Protein AF-A0A950STC6-F1 (afdb_monomer_lite)

Radius of gyration: 32.13 Å; chains: 1; bounding box: 68×49×120 Å

Sequence (155 aa):
MGELFERARAYLADLEAERQAALALSKQKAEEAKLTKARQEGFQAALAMLGREIAVDNDGAPAKQPGRRRGRRPIRQMILRELSFSGQTMTAAQIARAIDYHPERTQTALERMAKDGQVLRSEGDRWAAGAADVTHVNGHAVKAGNGNSAAPPDA

pLDDT: mean 76.6, std 21.46, range [31.45, 97.12]

Structure (mmCIF, N/CA/C/O backbone):
data_AF-A0A950STC6-F1
#
_entry.id   AF-A0A950STC6-F1
#
loop_
_atom_site.group_PDB
_atom_site.id
_atom_site.type_symbol
_atom_site.label_atom_id
_atom_site.label_alt_id
_atom_site.label_comp_id
_atom_site.label_asym_id
_atom_site.label_entity_id
_atom_site.label_seq_id
_atom_site.pdbx_PDB_ins_code
_atom_site.Cartn_x
_atom_site.Cartn_y
_atom_site.Cartn_z
_atom_site.occupancy
_atom_site.B_iso_or_equiv
_atom_site.auth_seq_id
_atom_site.auth_comp_id
_atom_site.auth_asym_id
_atom_site.auth_atom_id
_atom_site.pdbx_PDB_model_num
ATOM 1 N N . MET A 1 1 ? 34.205 0.675 -47.173 1.00 57.59 1 MET A N 1
ATOM 2 C CA . MET A 1 1 ? 33.774 -0.672 -46.725 1.00 57.59 1 MET A CA 1
ATOM 3 C C . MET A 1 1 ? 34.228 -0.990 -45.299 1.00 57.59 1 MET A C 1
ATOM 5 O O . MET A 1 1 ? 33.388 -1.442 -44.541 1.00 57.59 1 MET A O 1
ATOM 9 N N . GLY A 1 2 ? 35.480 -0.725 -44.893 1.00 74.06 2 GLY A N 1
ATOM 10 C CA . GLY A 1 2 ? 35.969 -1.047 -43.534 1.00 74.06 2 GLY A CA 1
ATOM 11 C C . GLY A 1 2 ? 35.249 -0.342 -42.370 1.00 74.06 2 GLY A C 1
ATOM 12 O O . GLY A 1 2 ? 34.904 -0.993 -41.392 1.00 74.06 2 GLY A O 1
ATOM 13 N N . GLU A 1 3 ? 34.931 0.950 -42.493 1.00 79.50 3 GLU A N 1
ATOM 14 C CA . GLU A 1 3 ? 34.287 1.723 -41.407 1.00 79.50 3 GLU A CA 1
ATOM 15 C C . GLU A 1 3 ? 32.869 1.249 -41.051 1.00 79.50 3 GLU A C 1
ATOM 17 O O . GLU A 1 3 ? 32.462 1.300 -39.893 1.00 79.50 3 GLU A O 1
ATOM 22 N N . LEU A 1 4 ? 32.112 0.747 -42.033 1.00 88.38 4 LEU A N 1
ATOM 23 C CA . LEU A 1 4 ? 30.776 0.188 -41.805 1.00 88.38 4 LEU A CA 1
ATOM 24 C C . LEU A 1 4 ? 30.838 -1.103 -40.981 1.00 88.38 4 LEU A C 1
ATOM 26 O O . LEU A 1 4 ? 29.998 -1.307 -40.108 1.00 88.38 4 LEU A O 1
ATOM 30 N N . PHE A 1 5 ? 31.844 -1.948 -41.224 1.00 90.31 5 PHE A N 1
ATOM 31 C CA . PHE A 1 5 ? 32.042 -3.174 -40.451 1.00 90.31 5 PHE A CA 1
ATOM 32 C C . PHE A 1 5 ? 32.484 -2.884 -39.018 1.00 90.31 5 PHE A C 1
ATOM 34 O O . PHE A 1 5 ? 31.981 -3.521 -38.097 1.00 90.31 5 PHE A O 1
ATOM 41 N N . GLU A 1 6 ? 33.358 -1.899 -38.812 1.00 89.88 6 GLU A N 1
ATOM 42 C CA . GLU A 1 6 ? 33.763 -1.483 -37.464 1.00 89.88 6 GLU A CA 1
ATOM 43 C C . GLU A 1 6 ? 32.592 -0.879 -36.678 1.00 89.88 6 GLU A C 1
ATOM 45 O O . GLU A 1 6 ? 32.359 -1.243 -35.526 1.00 89.88 6 GLU A O 1
ATOM 50 N N . ARG A 1 7 ? 31.760 -0.051 -37.321 1.00 89.56 7 ARG A N 1
ATOM 51 C CA . ARG A 1 7 ? 30.550 0.488 -36.685 1.00 89.56 7 ARG A CA 1
ATOM 52 C C . ARG A 1 7 ? 29.525 -0.599 -36.356 1.00 89.56 7 ARG A C 1
ATOM 54 O O . ARG A 1 7 ? 28.907 -0.549 -35.296 1.00 89.56 7 ARG A O 1
ATOM 61 N N . ALA A 1 8 ? 29.356 -1.585 -37.237 1.00 93.25 8 ALA A N 1
ATOM 62 C CA . ALA A 1 8 ? 28.478 -2.725 -36.984 1.00 93.25 8 ALA A CA 1
ATOM 63 C C . ALA A 1 8 ? 28.984 -3.590 -35.817 1.00 93.25 8 ALA A C 1
ATOM 65 O O . ALA A 1 8 ? 28.184 -4.037 -34.999 1.00 93.25 8 ALA A O 1
ATOM 66 N N . ARG A 1 9 ? 30.303 -3.787 -35.701 1.00 94.31 9 ARG A N 1
ATOM 67 C CA . ARG A 1 9 ? 30.921 -4.504 -34.575 1.00 94.31 9 ARG A CA 1
ATOM 68 C C . ARG A 1 9 ? 30.731 -3.773 -33.254 1.00 94.31 9 ARG A C 1
ATOM 70 O O . ARG A 1 9 ? 30.322 -4.406 -32.288 1.00 94.31 9 ARG A O 1
ATOM 77 N N . ALA A 1 10 ? 30.972 -2.463 -33.226 1.00 94.50 10 ALA A N 1
ATOM 78 C CA . ALA A 1 10 ? 30.748 -1.649 -32.034 1.00 94.50 10 ALA A CA 1
ATOM 79 C C . ALA A 1 10 ? 29.280 -1.715 -31.586 1.00 94.50 10 ALA A C 1
ATOM 81 O O . ALA A 1 10 ? 29.000 -2.004 -30.429 1.00 94.50 10 ALA A O 1
ATOM 82 N N . TYR A 1 11 ? 28.343 -1.573 -32.529 1.00 94.12 11 TYR A N 1
ATOM 83 C CA . TYR A 1 11 ? 26.913 -1.659 -32.235 1.00 94.12 11 TYR A CA 1
ATOM 84 C C . TYR A 1 11 ? 26.494 -3.027 -31.671 1.00 94.12 11 TYR A C 1
ATOM 86 O O . TYR A 1 11 ? 25.702 -3.098 -30.733 1.00 94.12 11 TYR A O 1
ATOM 94 N N . LEU A 1 12 ? 27.034 -4.124 -32.212 1.00 96.12 12 LEU A N 1
ATOM 95 C CA . LEU A 1 12 ? 26.772 -5.463 -31.677 1.00 96.12 12 LEU A CA 1
ATOM 96 C C . LEU A 1 12 ? 27.377 -5.655 -30.281 1.00 96.12 12 LEU A C 1
ATOM 98 O O . LEU A 1 12 ? 26.719 -6.239 -29.423 1.00 96.12 12 LEU A O 1
ATOM 102 N N . ALA A 1 13 ? 28.583 -5.139 -30.038 1.00 96.75 13 ALA A N 1
ATOM 103 C CA . ALA A 1 13 ? 29.221 -5.205 -28.726 1.00 96.75 13 ALA A CA 1
ATOM 104 C C . ALA A 1 13 ? 28.419 -4.437 -27.660 1.00 96.75 13 ALA A C 1
ATOM 106 O O . ALA A 1 13 ? 28.229 -4.947 -26.555 1.00 96.75 13 ALA A O 1
ATOM 107 N N . ASP A 1 14 ? 27.883 -3.262 -28.004 1.00 96.56 14 ASP A N 1
ATOM 108 C CA . ASP A 1 14 ? 27.033 -2.472 -27.107 1.00 96.56 14 ASP A CA 1
ATOM 109 C C . ASP A 1 14 ? 25.735 -3.220 -26.756 1.00 96.56 14 ASP A C 1
ATOM 111 O O . ASP A 1 14 ? 25.359 -3.303 -25.584 1.00 96.56 14 ASP A O 1
ATOM 115 N N . LEU A 1 15 ? 25.082 -3.843 -27.745 1.00 97.12 15 LEU A N 1
ATOM 116 C CA . LEU A 1 15 ? 23.881 -4.657 -27.517 1.00 97.12 15 LEU A CA 1
ATOM 117 C C . LEU A 1 15 ? 24.165 -5.900 -26.665 1.00 97.12 15 LEU A C 1
ATOM 119 O O . LEU A 1 15 ? 23.348 -6.286 -25.824 1.00 97.12 15 LEU A O 1
ATOM 123 N N . GLU A 1 16 ? 25.313 -6.548 -26.866 1.00 96.38 16 GLU A N 1
ATOM 124 C CA . GLU A 1 16 ? 25.730 -7.673 -26.031 1.00 96.38 16 GLU A CA 1
ATOM 125 C C . GLU A 1 16 ? 25.999 -7.231 -24.591 1.00 96.38 16 GLU A C 1
ATOM 127 O O . GLU A 1 16 ? 25.564 -7.913 -23.658 1.00 96.38 16 GLU A O 1
ATOM 132 N N . ALA A 1 17 ? 26.634 -6.075 -24.392 1.00 96.62 17 ALA A N 1
ATOM 133 C CA . ALA A 1 17 ? 26.853 -5.503 -23.069 1.00 96.62 17 ALA A CA 1
ATOM 134 C C . ALA A 1 17 ? 25.524 -5.181 -22.365 1.00 96.62 17 ALA A C 1
ATOM 136 O O . ALA A 1 17 ? 25.329 -5.569 -21.208 1.00 96.62 17 ALA A O 1
ATOM 137 N N . GLU A 1 18 ? 24.575 -4.556 -23.067 1.00 94.94 18 GLU A N 1
ATOM 138 C CA . GLU A 1 18 ? 23.246 -4.247 -22.531 1.00 94.94 18 GLU A CA 1
ATOM 139 C C . GLU A 1 18 ? 22.473 -5.523 -22.163 1.00 94.94 18 GLU A C 1
ATOM 141 O O . GLU A 1 18 ? 21.907 -5.632 -21.069 1.00 94.94 18 GLU A O 1
ATOM 146 N N . ARG A 1 19 ? 22.525 -6.550 -23.020 1.00 96.25 19 ARG A N 1
ATOM 147 C CA . ARG A 1 19 ? 21.937 -7.865 -22.733 1.00 96.25 19 ARG A CA 1
ATOM 148 C C . ARG A 1 19 ? 22.542 -8.494 -21.476 1.00 96.25 19 ARG A C 1
ATOM 150 O O . ARG A 1 19 ? 21.803 -9.037 -20.651 1.00 96.25 19 ARG A O 1
ATOM 157 N N . GLN A 1 20 ? 23.865 -8.468 -21.327 1.00 97.06 20 GLN A N 1
ATOM 158 C CA . GLN A 1 20 ? 24.532 -9.034 -20.150 1.00 97.06 20 GLN A CA 1
ATOM 159 C C . GLN A 1 20 ? 24.163 -8.267 -18.874 1.00 97.06 20 GLN A C 1
ATOM 161 O O . GLN A 1 20 ? 23.872 -8.892 -17.850 1.00 97.06 20 GLN A O 1
ATOM 166 N N . ALA A 1 21 ? 24.082 -6.936 -18.942 1.00 96.06 21 ALA A N 1
ATOM 167 C CA . ALA A 1 21 ? 23.634 -6.104 -17.828 1.00 96.06 21 ALA A CA 1
ATOM 168 C C . ALA A 1 21 ? 22.192 -6.442 -17.406 1.00 96.06 21 ALA A C 1
ATOM 170 O O . ALA A 1 21 ? 21.921 -6.642 -16.219 1.00 96.06 21 ALA A O 1
ATOM 171 N N . ALA A 1 22 ? 21.276 -6.602 -18.367 1.00 94.88 22 ALA A N 1
ATOM 172 C CA . ALA A 1 22 ? 19.894 -6.992 -18.092 1.00 94.88 22 ALA A CA 1
ATOM 173 C C . ALA A 1 22 ? 19.797 -8.375 -17.421 1.00 94.88 22 ALA A C 1
ATOM 175 O O . ALA A 1 22 ? 19.040 -8.559 -16.462 1.00 94.88 22 ALA A O 1
ATOM 176 N N . LEU A 1 23 ? 20.599 -9.346 -17.873 1.00 95.31 23 LEU A N 1
ATOM 177 C CA . LEU A 1 23 ? 20.657 -10.675 -17.260 1.00 95.31 23 LEU A CA 1
ATOM 178 C C . LEU A 1 23 ? 21.210 -10.630 -15.830 1.00 95.31 23 LEU A C 1
ATOM 180 O O . LEU A 1 23 ? 20.686 -11.326 -14.958 1.00 95.31 23 LEU A O 1
ATOM 184 N N . ALA A 1 24 ? 22.232 -9.814 -15.568 1.00 95.50 24 ALA A N 1
ATOM 185 C CA . ALA A 1 24 ? 22.782 -9.637 -14.226 1.00 95.50 24 ALA A CA 1
ATOM 186 C C . ALA A 1 24 ? 21.742 -9.040 -13.263 1.00 95.50 24 ALA A C 1
ATOM 188 O O . ALA A 1 24 ? 21.511 -9.597 -12.187 1.00 95.50 24 ALA A O 1
ATOM 189 N N . LEU A 1 25 ? 21.035 -7.986 -13.686 1.00 93.31 25 LEU A N 1
ATOM 190 C CA . LEU A 1 25 ? 19.947 -7.384 -12.908 1.00 93.31 25 LEU A CA 1
ATOM 191 C C . LEU A 1 25 ? 18.809 -8.378 -12.645 1.00 93.31 25 LEU A C 1
ATOM 193 O O . LEU A 1 25 ? 18.275 -8.435 -11.537 1.00 93.31 25 LEU A O 1
ATOM 197 N N . SER A 1 26 ? 18.448 -9.195 -13.639 1.00 90.94 26 SER A N 1
ATOM 198 C CA . SER A 1 26 ? 17.430 -10.233 -13.463 1.00 90.94 26 SER A CA 1
ATOM 199 C C . SER A 1 26 ? 17.851 -11.284 -12.434 1.00 90.94 26 SER A C 1
ATOM 201 O O . SER A 1 26 ? 17.020 -11.709 -11.630 1.00 90.94 26 SER A O 1
ATOM 203 N N . LYS A 1 27 ? 19.121 -11.708 -12.437 1.00 94.12 27 LYS A N 1
ATOM 204 C CA . LYS A 1 27 ? 19.649 -12.663 -11.449 1.00 94.12 27 LYS A CA 1
ATOM 205 C C . LYS A 1 27 ? 1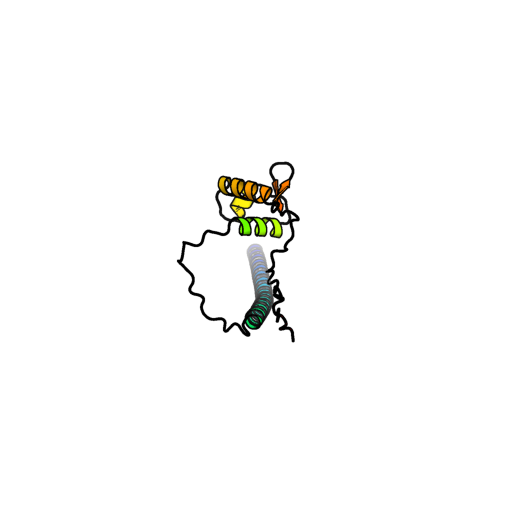9.626 -12.076 -10.041 1.00 94.12 27 LYS A C 1
ATOM 207 O O . LYS A 1 27 ? 19.156 -12.744 -9.127 1.00 94.12 27 LYS A O 1
ATOM 212 N N . GLN A 1 28 ? 20.054 -10.824 -9.878 1.00 92.94 28 GLN A N 1
ATOM 213 C CA . GLN A 1 28 ? 20.003 -10.141 -8.585 1.00 92.94 28 GLN A CA 1
ATOM 214 C C . GLN A 1 28 ? 18.570 -10.084 -8.036 1.00 92.94 28 GLN A C 1
ATOM 216 O O . GLN A 1 28 ? 18.326 -10.492 -6.902 1.00 92.94 28 GLN A O 1
ATOM 221 N N . LYS A 1 29 ? 17.602 -9.664 -8.860 1.00 93.81 29 LYS A N 1
ATOM 222 C CA . LYS A 1 29 ? 16.187 -9.623 -8.459 1.00 93.81 29 LYS A CA 1
ATOM 223 C C . LYS A 1 29 ? 15.641 -11.000 -8.079 1.00 93.81 29 LYS A C 1
ATOM 225 O O . LYS A 1 29 ? 14.836 -11.103 -7.156 1.00 93.81 29 LYS A O 1
ATOM 230 N N . ALA A 1 30 ? 16.071 -12.058 -8.767 1.00 92.06 30 ALA A N 1
ATOM 231 C CA . ALA A 1 30 ? 15.672 -13.421 -8.430 1.00 92.06 30 ALA A CA 1
ATOM 232 C C . ALA A 1 30 ? 16.198 -13.852 -7.049 1.00 92.06 30 ALA A C 1
ATOM 234 O O . ALA A 1 30 ? 15.466 -14.494 -6.298 1.00 92.06 30 ALA A O 1
ATOM 235 N N . GLU A 1 31 ? 17.426 -13.476 -6.682 1.00 91.19 31 GLU A N 1
ATOM 236 C CA . GLU A 1 31 ? 17.968 -13.740 -5.342 1.00 91.19 31 GLU A CA 1
ATOM 237 C C . GLU A 1 31 ? 17.248 -12.922 -4.253 1.00 91.19 31 GLU A C 1
ATOM 239 O O . GLU A 1 31 ? 16.864 -13.466 -3.217 1.00 91.19 31 GLU A O 1
ATOM 244 N N . GLU A 1 32 ? 16.961 -11.641 -4.499 1.00 90.31 32 GLU A N 1
ATOM 245 C CA . GLU A 1 32 ? 16.193 -10.797 -3.566 1.00 90.31 32 GLU A CA 1
ATOM 246 C C . GLU A 1 32 ? 14.765 -11.329 -3.336 1.00 90.31 32 GLU A C 1
ATOM 248 O O . GLU A 1 32 ? 14.242 -11.307 -2.212 1.00 90.31 32 GLU A O 1
ATOM 253 N N . ALA A 1 33 ? 14.140 -11.879 -4.381 1.00 92.88 33 ALA A N 1
ATOM 254 C CA . ALA A 1 33 ? 12.833 -12.518 -4.282 1.00 92.88 33 ALA A CA 1
ATOM 255 C C . ALA A 1 33 ? 12.861 -13.750 -3.361 1.00 92.88 33 ALA A C 1
ATOM 257 O O . ALA A 1 33 ? 11.923 -13.944 -2.583 1.00 92.88 33 ALA A O 1
ATOM 258 N N . LYS A 1 34 ? 13.940 -14.549 -3.375 1.00 93.56 34 LYS A N 1
ATOM 259 C CA . LYS A 1 34 ? 14.100 -15.681 -2.442 1.00 93.56 34 LYS A CA 1
ATOM 260 C C . LYS A 1 34 ? 14.160 -15.206 -0.993 1.00 93.56 34 LYS A C 1
ATOM 262 O O . LYS A 1 34 ? 13.470 -15.768 -0.145 1.00 93.56 34 LYS A O 1
ATOM 267 N N . LEU A 1 35 ? 14.926 -14.149 -0.711 1.00 90.00 35 LEU A N 1
ATOM 268 C CA . LEU A 1 35 ? 15.019 -13.582 0.639 1.00 90.00 35 LEU A CA 1
ATOM 269 C C . LEU A 1 35 ? 13.657 -13.073 1.130 1.00 90.00 35 LEU A C 1
ATOM 271 O O . LEU A 1 35 ? 13.277 -13.280 2.283 1.00 90.00 35 LEU A O 1
ATOM 275 N N . THR A 1 36 ? 12.904 -12.430 0.241 1.00 89.19 36 THR A N 1
ATOM 276 C CA . THR A 1 36 ? 11.564 -11.921 0.552 1.00 89.19 36 THR A CA 1
ATOM 277 C C . THR A 1 36 ? 10.591 -13.061 0.831 1.00 89.19 36 THR A C 1
ATOM 279 O O . THR A 1 36 ? 9.851 -13.005 1.814 1.00 89.19 36 THR A O 1
ATOM 282 N N . LYS A 1 37 ? 10.636 -14.127 0.025 1.00 94.25 37 LYS A N 1
ATOM 283 C CA . LYS A 1 37 ? 9.825 -15.329 0.229 1.00 94.25 37 LYS A CA 1
ATOM 284 C C . LYS A 1 37 ? 10.114 -15.982 1.584 1.00 94.25 37 LYS A C 1
ATOM 286 O O . LYS A 1 37 ? 9.179 -16.237 2.333 1.00 94.25 37 LYS A O 1
ATOM 291 N N . ALA A 1 38 ? 11.387 -16.143 1.949 1.00 93.62 38 ALA A N 1
ATOM 292 C CA . ALA A 1 38 ? 11.770 -16.696 3.250 1.00 93.62 38 ALA A CA 1
ATOM 293 C C . ALA A 1 38 ? 11.233 -15.857 4.428 1.00 93.62 38 ALA A C 1
ATOM 295 O O . ALA A 1 38 ? 10.752 -16.400 5.422 1.00 93.62 38 ALA A O 1
ATOM 296 N N . ARG A 1 39 ? 11.250 -14.519 4.314 1.00 92.62 39 ARG A N 1
ATOM 297 C CA . ARG A 1 39 ? 10.660 -13.628 5.331 1.00 92.62 39 ARG A CA 1
ATOM 298 C C . ARG A 1 39 ? 9.142 -13.788 5.435 1.00 92.62 39 ARG A C 1
ATOM 300 O O . ARG A 1 39 ? 8.613 -13.810 6.543 1.00 92.62 39 ARG A O 1
ATOM 307 N N . GLN A 1 40 ? 8.448 -13.899 4.302 1.00 93.12 40 GLN A N 1
ATOM 308 C CA . GLN A 1 40 ? 7.000 -14.126 4.276 1.00 93.12 40 GLN A CA 1
ATOM 309 C C . GLN A 1 40 ? 6.627 -15.467 4.912 1.00 93.12 40 GLN A C 1
ATOM 311 O O . GLN A 1 40 ? 5.690 -15.517 5.703 1.00 93.12 40 GLN A O 1
ATOM 316 N N . GLU A 1 41 ? 7.380 -16.528 4.622 1.00 93.69 41 GLU A N 1
ATOM 317 C CA . GLU A 1 41 ? 7.188 -17.847 5.234 1.00 93.69 41 GLU A CA 1
ATOM 318 C C . GLU A 1 41 ? 7.412 -17.801 6.752 1.00 93.69 41 GLU A C 1
ATOM 320 O O . GLU A 1 41 ? 6.588 -18.316 7.505 1.00 93.69 41 GLU A O 1
ATOM 325 N N . GLY A 1 42 ? 8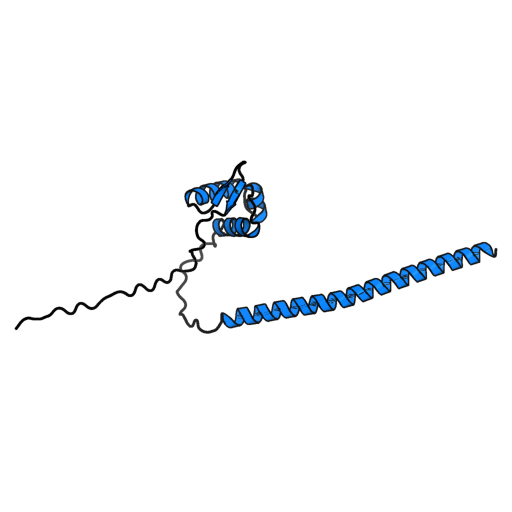.456 -17.110 7.227 1.00 92.44 42 GLY A N 1
ATOM 326 C CA . GLY A 1 42 ? 8.688 -16.909 8.663 1.00 92.44 42 GLY A CA 1
ATOM 327 C C . GLY A 1 42 ? 7.553 -16.144 9.353 1.00 92.44 42 GLY A C 1
ATOM 328 O O . GLY A 1 42 ? 7.115 -16.519 10.440 1.00 92.44 42 GLY A O 1
ATOM 329 N N . PHE A 1 43 ? 7.018 -15.111 8.699 1.00 90.81 43 PHE A N 1
ATOM 330 C CA . PHE A 1 43 ? 5.861 -14.371 9.202 1.00 90.81 43 PHE A CA 1
ATOM 331 C C . PHE A 1 43 ? 4.592 -15.238 9.246 1.00 90.81 43 PHE A C 1
ATOM 333 O O . PHE A 1 43 ? 3.871 -15.229 10.243 1.00 90.81 43 PHE A O 1
ATOM 340 N N . GLN A 1 44 ? 4.336 -16.033 8.202 1.00 91.56 44 GLN A N 1
ATOM 341 C CA . GLN A 1 44 ? 3.222 -16.987 8.184 1.00 91.56 44 GLN A CA 1
ATOM 342 C C . GLN A 1 44 ? 3.362 -18.054 9.276 1.00 91.56 44 GLN A C 1
ATOM 344 O O . GLN A 1 44 ? 2.378 -18.368 9.943 1.00 91.56 44 GLN A O 1
ATOM 349 N N . ALA A 1 45 ? 4.572 -18.571 9.507 1.00 91.25 45 ALA A N 1
ATOM 350 C CA . ALA A 1 45 ? 4.843 -19.520 10.582 1.00 91.25 45 ALA A CA 1
ATOM 351 C C . ALA A 1 45 ? 4.565 -18.910 11.967 1.00 91.25 45 ALA A C 1
ATOM 353 O O . ALA A 1 45 ? 3.918 -19.550 12.796 1.00 91.25 45 ALA A O 1
ATOM 354 N N . ALA A 1 46 ? 4.968 -17.657 12.199 1.00 90.38 46 ALA A N 1
ATOM 355 C CA . ALA A 1 46 ? 4.670 -16.944 13.442 1.00 90.38 46 ALA A CA 1
ATOM 356 C C . ALA A 1 46 ? 3.157 -16.746 13.652 1.00 90.38 46 ALA A C 1
ATOM 358 O O . ALA A 1 46 ? 2.652 -16.983 14.749 1.00 90.38 46 ALA A O 1
ATOM 359 N N . LEU A 1 47 ? 2.408 -16.389 12.600 1.00 89.56 47 LEU A N 1
ATOM 360 C CA . LEU A 1 47 ? 0.943 -16.306 12.667 1.00 89.56 47 LEU A CA 1
ATOM 361 C C . LEU A 1 47 ? 0.291 -17.665 12.955 1.00 89.56 47 LEU A C 1
ATOM 363 O O . LEU A 1 47 ? -0.684 -17.724 13.703 1.00 89.56 47 LEU A O 1
ATOM 367 N N . ALA A 1 48 ? 0.816 -18.755 12.391 1.00 87.94 48 ALA A N 1
ATOM 368 C CA . ALA A 1 48 ? 0.315 -20.100 12.662 1.00 87.94 48 ALA A CA 1
ATOM 369 C C . ALA A 1 48 ? 0.552 -20.524 14.122 1.00 87.94 48 ALA A C 1
ATOM 371 O O . ALA A 1 48 ? -0.318 -21.155 14.719 1.00 87.94 48 ALA A O 1
ATOM 372 N N . MET A 1 49 ? 1.690 -20.149 14.717 1.00 83.50 49 MET A N 1
ATOM 373 C CA . MET A 1 49 ? 1.962 -20.375 16.143 1.00 83.50 49 MET A CA 1
ATOM 374 C C . MET A 1 49 ? 1.026 -19.550 17.032 1.00 83.50 49 MET A C 1
ATOM 376 O O . MET A 1 49 ? 0.399 -20.110 17.928 1.00 83.50 49 MET A O 1
ATOM 380 N N . LEU A 1 50 ? 0.829 -18.266 16.712 1.00 81.56 50 LEU A N 1
ATOM 381 C CA . LEU A 1 50 ? -0.109 -17.394 17.426 1.00 81.56 50 LEU A CA 1
ATOM 382 C C . LEU A 1 50 ? -1.554 -17.919 17.353 1.00 81.56 50 LEU A C 1
ATOM 384 O O . LEU A 1 50 ? -2.276 -17.911 18.344 1.00 81.56 50 LEU A O 1
ATOM 388 N N . GLY A 1 51 ? -1.978 -18.422 16.191 1.00 70.25 51 GLY A N 1
ATOM 389 C CA . GLY A 1 51 ? -3.291 -19.050 16.026 1.00 70.25 51 GLY A CA 1
ATOM 390 C C . GLY A 1 51 ? -3.443 -20.372 16.787 1.00 70.25 51 GLY A C 1
ATOM 391 O O . GLY A 1 51 ? -4.557 -20.729 17.166 1.00 70.25 51 GLY A O 1
ATOM 392 N N . ARG A 1 52 ? -2.339 -21.090 17.038 1.00 54.47 52 ARG A N 1
ATOM 393 C CA . ARG A 1 52 ? -2.324 -22.351 17.795 1.00 54.47 52 ARG A CA 1
ATOM 394 C C . ARG A 1 52 ? -2.349 -22.129 19.307 1.00 54.47 52 ARG A C 1
ATOM 396 O O . ARG A 1 52 ? -2.972 -22.920 20.005 1.00 54.47 52 ARG A O 1
ATOM 403 N N . GLU A 1 53 ? -1.750 -21.049 19.805 1.00 54.72 53 GLU A N 1
ATOM 404 C CA . GLU A 1 53 ? -1.827 -20.664 21.225 1.00 54.72 53 GLU A CA 1
ATOM 405 C C . GLU A 1 53 ? -3.240 -20.227 21.650 1.00 54.72 53 GLU A C 1
ATOM 407 O O . GLU A 1 53 ? -3.600 -20.357 22.814 1.00 54.72 53 GLU A O 1
ATOM 412 N N . ILE A 1 54 ? -4.085 -19.797 20.706 1.00 52.94 54 ILE A N 1
ATOM 413 C CA . ILE A 1 54 ? -5.498 -19.462 20.961 1.00 52.94 54 ILE A CA 1
ATOM 414 C C . ILE A 1 54 ? -6.390 -20.728 21.016 1.00 52.94 54 ILE A C 1
ATOM 416 O O . ILE A 1 54 ? -7.541 -20.657 21.440 1.00 52.94 54 ILE A O 1
ATOM 420 N N . ALA A 1 55 ? -5.881 -21.899 20.609 1.00 49.66 55 ALA A N 1
ATOM 421 C CA . ALA A 1 55 ? -6.653 -23.137 20.445 1.00 49.66 55 ALA A CA 1
ATOM 422 C C . ALA A 1 55 ? -6.459 -24.176 21.570 1.00 49.66 55 ALA A C 1
ATOM 424 O O . ALA A 1 55 ? -6.695 -25.364 21.344 1.00 49.66 55 ALA A O 1
ATOM 425 N N . VAL A 1 56 ? -6.040 -23.757 22.769 1.00 46.59 56 VAL A N 1
ATOM 426 C CA . VAL A 1 56 ? -6.064 -24.605 23.972 1.00 46.59 56 VAL A CA 1
ATOM 427 C C . VAL A 1 56 ? -7.211 -24.138 24.871 1.00 46.59 56 VAL A C 1
ATOM 429 O O . VAL A 1 56 ? -7.228 -23.004 25.337 1.00 46.59 56 VAL A O 1
ATOM 432 N N . ASP A 1 57 ? -8.168 -25.048 25.048 1.00 45.72 57 ASP A N 1
ATOM 433 C CA . ASP A 1 57 ? -9.323 -25.032 25.950 1.00 45.72 57 ASP A CA 1
ATOM 434 C C . ASP A 1 57 ? -10.432 -24.008 25.676 1.00 45.72 57 ASP A C 1
ATOM 436 O O . ASP A 1 57 ? -10.559 -22.965 26.316 1.00 45.72 57 ASP A O 1
ATOM 440 N N . ASN A 1 58 ? -11.355 -24.389 24.789 1.00 45.56 58 ASN A N 1
ATOM 441 C CA . ASN A 1 58 ? -12.728 -23.906 24.892 1.00 45.56 58 ASN A CA 1
ATOM 442 C C . ASN A 1 58 ? -13.728 -25.012 24.523 1.00 45.56 58 ASN A C 1
ATOM 444 O O . ASN A 1 58 ? -14.472 -24.906 23.548 1.00 45.56 58 ASN A O 1
ATOM 448 N N . ASP A 1 59 ? -13.752 -26.076 25.334 1.00 45.09 59 ASP A N 1
ATOM 449 C CA . ASP A 1 59 ? -14.925 -26.950 25.474 1.00 45.09 59 ASP A CA 1
ATOM 450 C C . ASP A 1 59 ? -16.024 -26.184 26.234 1.00 45.09 59 ASP A C 1
ATOM 452 O O . ASP A 1 59 ? -16.353 -26.435 27.392 1.00 45.09 59 ASP A O 1
ATOM 456 N N . GLY A 1 60 ? -16.577 -25.176 25.564 1.00 40.88 60 GLY A N 1
ATOM 457 C CA . GLY A 1 60 ? -17.754 -24.431 25.979 1.00 40.88 60 GLY A CA 1
ATOM 458 C C . GLY A 1 60 ? -18.887 -24.732 25.009 1.00 40.88 60 GLY A C 1
ATOM 459 O O . GLY A 1 60 ? -18.846 -24.317 23.853 1.00 40.88 60 GLY A O 1
ATOM 460 N N . ALA A 1 61 ? -19.882 -25.480 25.484 1.00 42.81 61 ALA A N 1
ATOM 461 C CA . ALA A 1 61 ? -21.063 -25.950 24.762 1.00 42.81 61 ALA A CA 1
ATOM 462 C C . ALA A 1 61 ? -21.648 -24.956 23.726 1.00 42.81 61 ALA A C 1
ATOM 464 O O . ALA A 1 61 ? -21.669 -23.744 23.962 1.00 42.81 61 ALA A O 1
ATOM 465 N N . PRO A 1 62 ? -22.228 -25.444 22.607 1.00 42.62 62 PRO A N 1
ATOM 466 C CA . PRO A 1 62 ? -22.799 -24.581 21.582 1.00 42.62 62 PRO A CA 1
ATOM 467 C C . PRO A 1 62 ? -24.069 -23.904 22.110 1.00 42.62 62 PRO A C 1
ATOM 469 O O . PRO A 1 62 ? -25.173 -24.454 22.056 1.00 42.62 62 PRO A O 1
ATOM 472 N N . ALA A 1 63 ? -23.930 -22.671 22.596 1.00 51.56 63 ALA A N 1
ATOM 473 C CA . ALA A 1 63 ? -25.067 -21.796 22.814 1.00 51.56 63 ALA A CA 1
ATOM 474 C C . ALA A 1 63 ? -25.739 -21.558 21.454 1.00 51.56 63 ALA A C 1
ATOM 476 O O . ALA A 1 63 ? -25.182 -20.913 20.563 1.00 51.56 63 ALA A O 1
ATOM 477 N N . LYS A 1 64 ? -26.935 -22.135 21.284 1.00 48.59 64 LYS A N 1
ATOM 478 C CA . LYS A 1 64 ? -27.822 -21.939 20.132 1.00 48.59 64 LYS A CA 1
ATOM 479 C C . LYS A 1 64 ? -27.896 -20.447 19.800 1.00 48.59 64 LYS A C 1
ATOM 481 O O . LYS A 1 64 ? -28.548 -19.694 20.517 1.00 48.59 64 LYS A O 1
ATOM 486 N N . GLN A 1 65 ? -27.248 -20.023 18.713 1.00 48.22 65 GLN A N 1
ATOM 487 C CA . GLN A 1 65 ? -27.382 -18.659 18.206 1.00 48.22 65 GLN A CA 1
ATOM 488 C C . GLN A 1 65 ? -28.833 -18.442 17.752 1.00 48.22 65 GLN A C 1
ATOM 490 O O . GLN A 1 65 ? -29.285 -19.117 16.819 1.00 48.22 65 GLN A O 1
ATOM 495 N N . PRO A 1 66 ? -29.583 -17.513 18.367 1.00 46.41 66 PRO A N 1
ATOM 496 C CA . PRO A 1 66 ? -30.909 -17.175 17.889 1.00 46.41 66 PRO A CA 1
ATOM 497 C C . PRO A 1 66 ? -30.777 -16.393 16.579 1.00 46.41 66 PRO A C 1
ATOM 499 O O . PRO A 1 66 ? -30.209 -15.308 16.549 1.00 46.41 66 PRO A O 1
ATOM 502 N N . GLY A 1 67 ? -31.318 -16.962 15.500 1.00 46.66 67 GLY A N 1
ATOM 503 C CA . GLY A 1 67 ? -31.707 -16.268 14.271 1.00 46.66 67 GLY A CA 1
ATOM 504 C C . GLY A 1 67 ? -30.601 -15.476 13.570 1.00 46.66 67 GLY A C 1
ATOM 505 O O . GLY A 1 67 ? -30.334 -14.326 13.909 1.00 46.66 67 GLY A O 1
ATOM 506 N N . ARG A 1 68 ? -30.051 -16.040 12.487 1.00 50.88 68 ARG A N 1
ATOM 507 C CA . ARG A 1 68 ? -29.206 -15.334 11.508 1.00 50.88 68 ARG A CA 1
ATOM 508 C C . ARG A 1 68 ? -29.967 -14.161 10.869 1.00 50.88 68 ARG A C 1
ATOM 510 O O . ARG A 1 68 ? -30.445 -14.237 9.741 1.00 50.88 68 ARG A O 1
ATOM 517 N N . ARG A 1 69 ? -30.066 -13.039 11.582 1.00 55.28 69 ARG A N 1
ATOM 518 C CA . ARG A 1 69 ? -30.303 -11.725 10.990 1.00 55.28 69 ARG A CA 1
ATOM 519 C C . ARG A 1 69 ? -29.066 -11.434 10.152 1.00 55.28 69 ARG A C 1
ATOM 521 O O . ARG A 1 69 ? -27.960 -11.521 10.677 1.00 55.28 69 ARG A O 1
ATOM 528 N N . ARG A 1 70 ? -29.241 -11.137 8.859 1.00 53.94 70 ARG A N 1
ATOM 529 C CA . ARG A 1 70 ? -28.158 -10.695 7.961 1.00 53.94 70 ARG A CA 1
ATOM 530 C C . ARG A 1 70 ? -27.256 -9.730 8.734 1.00 53.94 70 ARG A C 1
ATOM 532 O O . ARG A 1 70 ? -27.742 -8.687 9.174 1.00 53.94 70 ARG A O 1
ATOM 539 N N . GLY A 1 71 ? -26.008 -10.136 8.979 1.00 60.66 71 GLY A N 1
ATOM 540 C CA . GLY A 1 71 ? -25.093 -9.424 9.865 1.00 60.66 71 GLY A CA 1
ATOM 541 C C . GLY A 1 71 ? -25.018 -7.964 9.446 1.00 60.66 71 GLY A C 1
ATOM 542 O O . GLY A 1 71 ? -24.599 -7.654 8.331 1.00 60.66 71 GLY A O 1
ATOM 543 N N . ARG A 1 72 ? -25.502 -7.060 10.302 1.00 68.44 72 ARG A N 1
ATOM 544 C CA . ARG A 1 72 ? -25.349 -5.626 10.061 1.00 68.44 72 ARG A CA 1
ATOM 545 C C . ARG A 1 72 ? -23.849 -5.347 10.022 1.00 68.44 72 ARG A C 1
ATOM 547 O O . ARG A 1 72 ? -23.153 -5.708 10.968 1.00 68.44 72 ARG A O 1
ATOM 554 N N . ARG A 1 73 ? -23.354 -4.725 8.943 1.00 76.75 73 ARG A N 1
ATOM 555 C CA . ARG A 1 73 ? -21.952 -4.286 8.872 1.00 76.75 73 ARG A CA 1
ATOM 556 C C . ARG A 1 73 ? -21.656 -3.405 10.098 1.00 76.75 73 ARG A C 1
ATOM 558 O O . ARG A 1 73 ? -22.439 -2.483 10.356 1.00 76.75 73 ARG A O 1
ATOM 565 N N . PRO A 1 74 ? -20.583 -3.663 10.863 1.00 86.62 74 PRO A N 1
ATOM 566 C CA . PRO A 1 74 ? -20.288 -2.921 12.085 1.00 86.62 74 PRO A CA 1
ATOM 567 C C . PRO A 1 74 ? -19.653 -1.555 11.762 1.00 86.62 74 PRO A C 1
ATOM 569 O O . PRO A 1 74 ? -18.485 -1.311 12.045 1.00 86.62 74 PRO A O 1
ATOM 572 N N . ILE A 1 75 ? -20.437 -0.642 11.173 1.00 88.94 75 ILE A N 1
ATOM 573 C CA . ILE A 1 75 ? -19.961 0.655 10.650 1.00 88.94 75 ILE A CA 1
ATOM 574 C C . ILE A 1 75 ? -19.204 1.472 11.706 1.00 88.94 75 ILE A C 1
ATOM 576 O O . ILE A 1 75 ? -18.144 2.009 11.409 1.00 88.94 75 ILE A O 1
ATOM 580 N N . ARG A 1 76 ? -19.692 1.519 12.955 1.00 89.56 76 ARG A N 1
ATOM 581 C CA . ARG A 1 76 ? -19.018 2.249 14.046 1.00 89.56 76 ARG A CA 1
ATOM 582 C C . ARG A 1 76 ? -17.599 1.731 14.304 1.00 89.56 76 ARG A C 1
ATOM 584 O O . ARG A 1 76 ? -16.680 2.520 14.472 1.00 89.56 76 ARG A O 1
ATOM 591 N N . GLN A 1 77 ? -17.422 0.409 14.298 1.00 89.94 77 GLN A N 1
ATOM 592 C CA . GLN A 1 77 ? -16.117 -0.219 14.523 1.00 89.94 77 GLN A CA 1
ATOM 593 C C . GLN A 1 77 ? -15.172 0.031 13.348 1.00 89.94 77 GLN A C 1
ATOM 595 O O . GLN A 1 77 ? -13.995 0.291 13.562 1.00 89.94 77 GLN A O 1
ATOM 600 N N . MET A 1 78 ? -15.690 -0.005 12.116 1.00 92.25 78 MET A N 1
ATOM 601 C CA . MET A 1 78 ? -14.901 0.309 10.922 1.00 92.25 78 MET A CA 1
ATOM 602 C C . MET A 1 78 ? -14.397 1.757 10.951 1.00 92.25 78 MET A C 1
ATOM 604 O O . MET A 1 78 ? -13.223 1.988 10.690 1.00 92.25 78 MET A O 1
ATOM 608 N N . ILE A 1 79 ? -15.254 2.709 11.339 1.00 91.69 79 ILE A N 1
ATOM 609 C CA . ILE A 1 79 ? -14.885 4.125 11.491 1.00 91.69 79 ILE A CA 1
ATOM 610 C C . ILE A 1 79 ? -13.799 4.302 12.559 1.00 91.69 79 ILE A C 1
ATOM 612 O O . ILE A 1 79 ? -12.801 4.966 12.298 1.00 91.69 79 ILE A O 1
ATOM 616 N N . LEU A 1 80 ? -13.969 3.703 13.745 1.00 90.50 80 LEU A N 1
ATOM 617 C CA . LEU A 1 80 ? -12.968 3.799 14.814 1.00 90.50 80 LEU A CA 1
ATOM 618 C C . LEU A 1 80 ? -11.634 3.199 14.386 1.00 90.50 80 LEU A C 1
ATOM 620 O O . LEU A 1 80 ? -10.604 3.839 14.550 1.00 90.50 80 LEU A O 1
ATOM 624 N N . ARG A 1 81 ? -11.655 2.003 13.789 1.00 89.94 81 ARG A N 1
ATOM 625 C CA . ARG A 1 81 ? -10.442 1.345 13.302 1.00 89.94 81 ARG A CA 1
ATOM 626 C C . ARG A 1 81 ? -9.703 2.216 12.292 1.00 89.94 81 ARG A C 1
ATOM 628 O O . ARG A 1 81 ? -8.487 2.306 12.380 1.00 89.94 81 ARG A O 1
ATOM 635 N N . GLU A 1 82 ? -10.421 2.855 11.373 1.00 93.00 82 GLU A N 1
ATOM 636 C CA . GLU A 1 82 ? -9.817 3.717 10.356 1.00 93.00 82 GLU A CA 1
ATOM 637 C C . GLU A 1 82 ? -9.206 4.991 10.955 1.00 93.00 82 GLU A C 1
ATOM 639 O O . GLU A 1 82 ? -8.069 5.349 10.648 1.00 93.00 82 GLU A O 1
ATOM 644 N N . LEU A 1 83 ? -9.923 5.653 11.865 1.00 90.25 83 LEU A N 1
ATOM 645 C CA . LEU A 1 83 ? -9.426 6.848 12.551 1.00 90.25 83 LEU A CA 1
ATOM 646 C C . LEU A 1 83 ? -8.232 6.530 13.465 1.00 90.25 83 LEU A C 1
ATOM 648 O O . LEU A 1 83 ? -7.280 7.303 13.528 1.00 90.25 83 LEU A O 1
ATOM 652 N N . SER A 1 84 ? -8.247 5.377 14.138 1.00 88.50 84 SER A N 1
ATOM 653 C CA . SER A 1 84 ? -7.123 4.906 14.954 1.00 88.50 84 SER A CA 1
ATOM 654 C C . SER A 1 84 ? -5.923 4.473 14.111 1.00 88.50 84 SER A C 1
ATOM 656 O O . SER A 1 84 ? -4.792 4.721 14.511 1.00 88.50 84 SER A O 1
ATOM 658 N N . PHE A 1 85 ? -6.148 3.833 12.959 1.00 87.50 85 PHE A N 1
ATOM 659 C CA . PHE A 1 85 ? -5.075 3.373 12.075 1.00 87.50 85 PHE A CA 1
ATOM 660 C C . PHE A 1 85 ? -4.380 4.532 11.355 1.00 87.50 85 PHE A C 1
ATOM 662 O O . PHE A 1 85 ? -3.156 4.554 11.267 1.00 87.50 85 PHE A O 1
ATOM 669 N N . SER A 1 86 ? -5.149 5.504 10.861 1.00 85.62 86 SER A N 1
ATOM 670 C CA . SER A 1 86 ? -4.599 6.686 10.193 1.00 85.62 86 SER A CA 1
ATOM 671 C C . SER A 1 86 ? -3.945 7.665 11.171 1.00 85.62 86 SER A C 1
ATOM 673 O O . SER A 1 86 ? -3.019 8.375 10.785 1.00 85.62 86 SER A O 1
ATOM 675 N N . GLY A 1 87 ? -4.421 7.731 12.423 1.00 82.81 87 GLY A N 1
ATOM 676 C CA . GLY A 1 87 ? -3.929 8.675 13.433 1.00 82.81 87 GLY A CA 1
ATOM 677 C C . GLY A 1 87 ? -4.126 10.148 13.048 1.00 82.81 87 GLY A C 1
ATOM 678 O O . GLY A 1 87 ? -3.551 11.035 13.675 1.00 82.81 87 GLY A O 1
ATOM 679 N N . GLN A 1 88 ? -4.913 10.417 12.004 1.00 86.56 88 GLN A N 1
ATOM 680 C CA . GLN A 1 88 ? -5.117 11.733 11.410 1.00 86.56 88 GLN A CA 1
ATOM 681 C C . GLN A 1 88 ? -6.596 12.113 11.446 1.00 86.56 88 GLN A C 1
ATOM 683 O O . GLN A 1 88 ? -7.482 11.260 11.509 1.00 86.56 88 GLN A O 1
ATOM 688 N N . THR A 1 89 ? -6.875 13.416 11.386 1.00 90.25 89 THR A N 1
ATOM 689 C CA . THR A 1 89 ? -8.250 13.905 11.287 1.00 90.25 89 THR A CA 1
ATOM 690 C C . THR A 1 89 ? -8.735 13.803 9.842 1.00 90.25 89 THR A C 1
ATOM 692 O O . THR A 1 89 ? -8.106 14.323 8.921 1.00 90.25 89 THR A O 1
ATOM 695 N N . MET A 1 90 ? -9.859 13.120 9.625 1.00 90.38 90 MET A N 1
ATOM 696 C CA . MET A 1 90 ? -10.371 12.809 8.284 1.00 90.38 90 MET A CA 1
ATOM 697 C C . MET A 1 90 ? -11.773 13.375 8.076 1.00 90.38 90 MET A C 1
ATOM 699 O O . MET A 1 90 ? -12.582 13.434 9.000 1.00 90.38 90 MET A O 1
ATOM 703 N N . THR A 1 91 ? -12.101 13.772 6.849 1.00 93.56 91 THR A N 1
ATOM 704 C CA . THR A 1 91 ? -13.476 14.168 6.509 1.00 93.56 91 THR A CA 1
ATOM 705 C C . THR A 1 91 ? -14.385 12.943 6.416 1.00 93.56 91 THR A C 1
ATOM 707 O O . THR A 1 91 ? -13.933 11.828 6.139 1.00 93.56 91 THR A O 1
ATOM 710 N N . ALA A 1 92 ? -15.698 13.135 6.571 1.00 92.44 92 ALA A N 1
ATOM 711 C CA . ALA A 1 92 ? -16.659 12.039 6.436 1.00 92.44 92 ALA A CA 1
ATOM 712 C C . ALA A 1 92 ? -16.581 11.334 5.069 1.00 92.44 92 ALA A C 1
ATOM 714 O O . ALA A 1 92 ? -16.750 10.119 5.002 1.00 92.44 92 ALA A O 1
ATOM 715 N N . ALA A 1 93 ? -16.264 12.064 3.993 1.00 92.19 93 ALA A N 1
ATOM 716 C CA . ALA A 1 93 ? -16.080 11.495 2.658 1.00 92.19 93 ALA A CA 1
ATOM 717 C C . ALA A 1 93 ? -14.833 10.599 2.562 1.00 92.19 93 ALA A C 1
ATOM 719 O O . ALA A 1 93 ? -14.885 9.535 1.945 1.00 92.19 93 ALA A O 1
ATOM 720 N N . GLN A 1 94 ? -13.725 10.998 3.194 1.00 93.19 94 GLN A N 1
ATOM 721 C CA . GLN A 1 94 ? -12.500 10.194 3.238 1.00 93.19 94 GLN A CA 1
ATOM 722 C C . GLN A 1 94 ? -12.718 8.902 4.030 1.00 93.19 94 GLN A C 1
ATOM 724 O O . GLN A 1 94 ? -12.372 7.827 3.545 1.00 93.19 94 GLN A O 1
ATOM 729 N N . ILE A 1 95 ? -13.366 8.998 5.194 1.00 92.62 95 ILE A N 1
ATOM 730 C CA . ILE A 1 95 ? -13.708 7.834 6.023 1.00 92.62 95 ILE A CA 1
ATOM 731 C C . ILE A 1 95 ? -14.651 6.906 5.254 1.00 92.62 95 ILE A C 1
ATOM 733 O O . ILE A 1 95 ? -14.409 5.707 5.184 1.00 92.62 95 ILE A O 1
ATOM 737 N N . ALA A 1 96 ? -15.696 7.454 4.626 1.00 93.75 96 ALA A N 1
ATOM 738 C CA . ALA A 1 96 ? -16.659 6.693 3.835 1.00 93.75 96 ALA A CA 1
ATOM 739 C C . ALA A 1 96 ? -15.993 5.916 2.692 1.00 93.75 96 ALA A C 1
ATOM 741 O O . ALA A 1 96 ? -16.317 4.752 2.473 1.00 93.75 96 ALA A O 1
ATOM 742 N N . ARG A 1 97 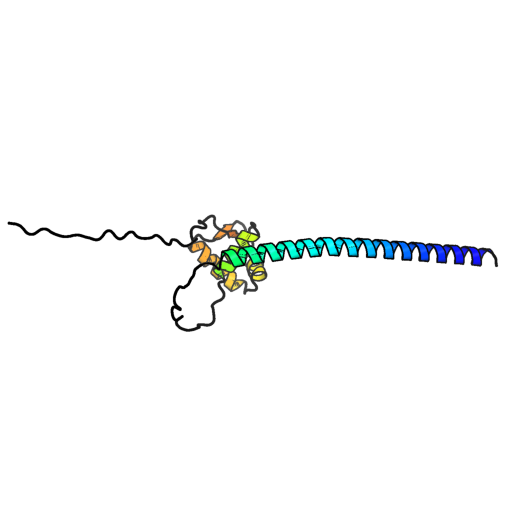? -15.028 6.538 2.006 1.00 94.38 97 ARG A N 1
ATOM 743 C CA . ARG A 1 97 ? -14.244 5.887 0.955 1.00 94.38 97 ARG A CA 1
ATOM 744 C C . ARG A 1 97 ? -13.369 4.762 1.507 1.00 94.38 97 ARG A C 1
ATOM 746 O O . ARG A 1 97 ? -13.312 3.703 0.895 1.00 94.38 97 ARG A O 1
ATOM 753 N N . ALA A 1 98 ? -12.712 4.979 2.644 1.00 92.25 98 ALA A N 1
ATOM 754 C CA . ALA A 1 98 ? -11.836 3.985 3.261 1.00 92.25 98 ALA A CA 1
ATOM 755 C C . ALA A 1 98 ? -12.598 2.736 3.741 1.00 92.25 98 ALA A C 1
ATOM 757 O O . ALA A 1 98 ? -12.101 1.619 3.621 1.00 92.25 98 ALA A O 1
ATOM 758 N N . ILE A 1 99 ? -13.832 2.912 4.225 1.00 90.81 99 ILE A N 1
ATOM 759 C CA . ILE A 1 99 ? -14.676 1.813 4.722 1.00 90.81 99 ILE A CA 1
ATOM 760 C C . ILE A 1 99 ? -15.674 1.272 3.681 1.00 90.81 99 ILE A C 1
ATOM 762 O O . ILE A 1 99 ? -16.519 0.447 4.040 1.00 90.81 99 ILE A O 1
ATOM 766 N N . ASP A 1 100 ? -15.604 1.744 2.430 1.00 92.12 100 ASP A N 1
ATOM 76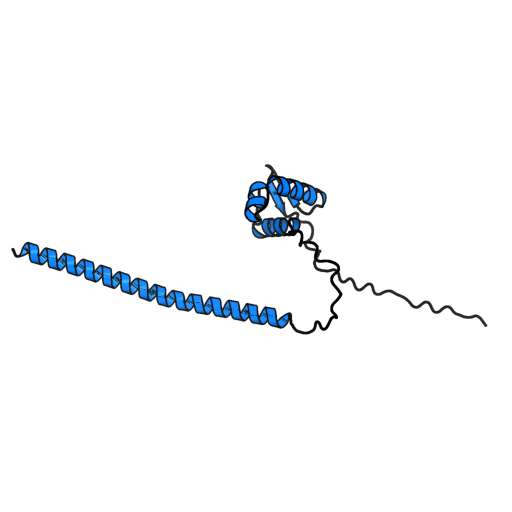7 C CA . ASP A 1 100 ? -16.542 1.426 1.341 1.00 92.12 100 ASP A CA 1
ATOM 768 C C . ASP A 1 100 ? -18.020 1.578 1.767 1.00 92.12 100 ASP A C 1
ATOM 770 O O . ASP A 1 100 ? -18.802 0.622 1.852 1.00 92.12 100 ASP A O 1
ATOM 774 N N . TYR A 1 101 ? -18.393 2.809 2.137 1.00 92.06 101 TYR A N 1
ATOM 775 C CA . TYR A 1 101 ? -19.724 3.153 2.635 1.00 92.06 101 TYR A CA 1
ATOM 776 C C . TYR A 1 101 ? -20.226 4.509 2.120 1.00 92.06 101 TYR A C 1
ATOM 778 O O . TYR A 1 101 ? -19.486 5.303 1.548 1.00 92.06 101 TYR A O 1
ATOM 786 N N . HIS A 1 102 ? -21.520 4.783 2.313 1.00 93.31 102 HIS A N 1
ATOM 787 C CA . HIS A 1 102 ? -22.157 5.996 1.799 1.00 93.31 102 HIS A CA 1
ATOM 788 C C . HIS A 1 102 ? -21.801 7.229 2.653 1.00 93.31 102 HIS A C 1
ATOM 790 O O . HIS A 1 102 ? -22.060 7.199 3.859 1.00 93.31 102 HIS A O 1
ATOM 796 N N . PRO A 1 103 ? -21.315 8.340 2.066 1.00 89.19 103 PRO A N 1
ATOM 797 C CA . PRO A 1 103 ? -20.804 9.498 2.810 1.00 89.19 103 PRO A CA 1
ATOM 798 C C . PRO A 1 103 ? -21.828 10.126 3.762 1.00 89.19 103 PRO A C 1
ATOM 800 O O . PRO A 1 103 ? -21.517 10.349 4.927 1.00 89.19 103 PRO A O 1
ATOM 803 N N . GLU A 1 104 ? -23.074 10.319 3.324 1.00 90.94 104 GLU A N 1
ATOM 804 C CA . GLU A 1 104 ? -24.149 10.849 4.184 1.00 90.94 104 GLU A CA 1
ATOM 805 C C . GLU A 1 104 ? -24.437 9.949 5.395 1.00 90.94 104 GLU A C 1
ATOM 807 O O . GLU A 1 104 ? -24.641 10.421 6.512 1.00 90.94 104 GLU A O 1
ATOM 812 N N . ARG A 1 105 ? -24.403 8.623 5.202 1.00 90.19 105 ARG A N 1
ATOM 813 C CA . ARG A 1 105 ? -24.637 7.670 6.292 1.00 90.19 105 ARG A CA 1
ATOM 814 C C . ARG A 1 105 ? -23.443 7.598 7.238 1.00 90.19 105 ARG A C 1
ATOM 816 O O . ARG A 1 105 ? -23.644 7.384 8.433 1.00 90.19 105 ARG A O 1
ATOM 823 N N . THR A 1 106 ? -22.227 7.770 6.720 1.00 90.69 106 THR A N 1
ATOM 824 C CA . THR A 1 106 ? -21.007 7.920 7.522 1.00 90.69 106 THR A CA 1
ATOM 825 C C . THR A 1 106 ? -21.091 9.178 8.380 1.00 90.69 106 THR A C 1
ATOM 827 O O . THR A 1 106 ? -20.845 9.095 9.578 1.00 90.69 106 THR A O 1
ATOM 830 N N . GLN A 1 107 ? -21.536 10.303 7.816 1.00 92.00 107 GLN A N 1
ATOM 831 C CA . GLN A 1 107 ? -21.749 11.554 8.547 1.00 92.00 107 GLN A CA 1
ATOM 832 C C . GLN A 1 107 ? -22.754 11.374 9.696 1.00 92.00 107 GLN A C 1
ATOM 834 O O . GLN A 1 107 ? -22.439 11.678 10.843 1.00 92.00 107 GLN A O 1
ATOM 839 N N . THR A 1 108 ? -23.923 10.775 9.437 1.00 91.56 108 THR A N 1
ATOM 840 C CA . THR A 1 108 ? -24.904 10.484 10.501 1.00 91.56 108 THR A CA 1
ATOM 841 C C . THR A 1 108 ? -24.345 9.536 11.571 1.00 91.56 108 THR A C 1
ATOM 843 O O . THR A 1 108 ? -24.686 9.645 12.750 1.00 91.56 108 THR A O 1
ATOM 846 N N . ALA A 1 109 ? -23.512 8.565 11.184 1.00 91.12 109 ALA A N 1
ATOM 847 C CA . ALA A 1 109 ? -22.869 7.663 12.134 1.00 91.12 109 ALA A CA 1
ATOM 848 C C . ALA A 1 109 ? -21.852 8.405 13.013 1.00 91.12 109 ALA A C 1
ATOM 850 O O . ALA A 1 109 ? -21.873 8.214 14.227 1.00 91.12 109 ALA A O 1
ATOM 851 N N . LEU A 1 110 ? -21.037 9.280 12.421 1.00 92.44 110 LEU A N 1
ATOM 852 C CA . LEU A 1 110 ? -20.061 10.119 13.116 1.00 92.44 110 LEU A CA 1
ATOM 853 C C . LEU A 1 110 ? -20.737 11.073 14.100 1.00 92.44 110 LEU A C 1
ATOM 855 O O . LEU A 1 110 ? -20.334 11.131 15.253 1.00 92.44 110 LEU A O 1
ATOM 859 N N . GLU A 1 111 ? -21.832 11.725 13.710 1.00 92.56 111 GLU A N 1
ATOM 860 C CA . GLU A 1 111 ? -22.612 12.587 14.608 1.00 92.56 111 GLU A CA 1
ATOM 861 C C . GLU A 1 111 ? -23.160 11.833 15.824 1.00 92.56 111 GLU A C 1
ATOM 863 O O . GLU A 1 111 ? -23.166 12.355 16.938 1.00 92.56 111 GLU A O 1
ATOM 868 N N . ARG A 1 112 ? -23.612 10.587 15.636 1.00 89.50 112 ARG A N 1
ATOM 869 C CA . ARG A 1 112 ? -24.060 9.733 16.748 1.00 89.50 112 ARG A CA 1
ATOM 870 C C . ARG A 1 112 ? -22.892 9.318 17.635 1.00 89.50 112 ARG A C 1
ATOM 872 O O . ARG A 1 112 ? -23.004 9.394 18.848 1.00 89.50 112 ARG A O 1
ATOM 879 N N . MET A 1 113 ? -21.776 8.916 17.035 1.00 90.81 113 MET A N 1
ATOM 880 C CA . MET A 1 113 ? -20.568 8.532 17.768 1.00 90.81 113 MET A CA 1
ATOM 881 C C . MET A 1 113 ? -19.952 9.715 18.527 1.00 90.81 113 MET A C 1
ATOM 883 O O . MET A 1 113 ? -19.358 9.512 19.579 1.00 90.81 113 MET A O 1
ATOM 887 N N . ALA A 1 114 ? -20.126 10.941 18.032 1.00 90.38 114 ALA A N 1
ATOM 888 C CA . ALA A 1 114 ? -19.690 12.160 18.702 1.00 90.38 114 ALA A CA 1
ATOM 889 C C . ALA A 1 114 ? -20.500 12.439 19.968 1.00 90.38 114 ALA A C 1
ATOM 891 O O . ALA A 1 114 ? -19.935 12.781 21.001 1.00 90.38 114 ALA A O 1
ATOM 892 N N . LYS A 1 115 ? -21.823 12.231 19.907 1.00 88.25 115 LYS A N 1
ATOM 893 C CA . LYS A 1 115 ? -22.696 12.289 21.091 1.00 88.25 115 LYS A CA 1
ATOM 894 C C . LYS A 1 115 ? -22.316 11.233 22.126 1.00 88.25 115 LYS A C 1
ATOM 896 O O . LYS A 1 115 ? -22.370 11.510 23.316 1.00 88.25 115 LYS A O 1
ATOM 901 N N . ASP A 1 116 ? -21.893 10.062 21.655 1.00 85.88 116 ASP A N 1
ATOM 902 C CA . ASP A 1 116 ? -21.415 8.956 22.488 1.00 85.88 116 ASP A CA 1
ATOM 903 C C . ASP A 1 116 ? -19.957 9.174 22.981 1.00 85.88 116 ASP A C 1
ATOM 905 O O . ASP A 1 116 ? -19.399 8.302 23.642 1.00 85.88 116 ASP A O 1
ATOM 909 N N . GLY A 1 117 ? -19.309 10.302 22.644 1.00 84.56 117 GLY A N 1
ATOM 910 C CA . GLY A 1 117 ? -17.931 10.635 23.041 1.00 84.56 117 GLY A CA 1
ATOM 911 C C . GLY A 1 117 ? -16.832 9.818 22.347 1.00 84.56 117 GLY A C 1
ATOM 912 O O . GLY A 1 117 ? -15.655 9.970 22.662 1.00 84.56 117 GLY A O 1
ATOM 913 N N . GLN A 1 118 ? -17.191 8.961 21.390 1.00 85.31 118 GLN A N 1
ATOM 914 C CA . GLN A 1 118 ? -16.272 8.018 20.740 1.00 85.31 118 GLN A CA 1
ATOM 915 C C . GLN A 1 118 ? -15.412 8.670 19.648 1.00 85.31 118 GLN A C 1
ATOM 917 O O . GLN A 1 118 ? -14.332 8.179 19.322 1.00 85.31 118 GLN A O 1
ATOM 922 N N . VAL A 1 119 ? -15.893 9.760 19.049 1.00 89.12 119 VAL A N 1
ATOM 923 C CA . VAL A 1 119 ? -15.173 10.542 18.035 1.00 89.12 119 VAL A CA 1
ATOM 924 C C . VAL A 1 119 ? -15.299 12.021 18.346 1.00 89.12 119 VAL A C 1
ATOM 926 O O . VAL A 1 119 ? -16.319 12.474 18.861 1.00 89.12 119 VAL A O 1
ATOM 929 N N . LEU A 1 120 ? -14.267 12.783 18.015 1.00 88.50 120 LEU A N 1
ATOM 930 C CA . LEU A 1 120 ? -14.237 14.225 18.219 1.00 88.50 120 LEU A CA 1
ATOM 931 C C . LEU A 1 120 ? -14.304 14.925 16.869 1.00 88.50 120 LEU A C 1
ATOM 933 O O . LEU A 1 120 ? -13.646 14.517 15.910 1.00 88.50 120 LEU A O 1
ATOM 937 N N . ARG A 1 121 ? -15.097 15.995 16.796 1.00 89.25 121 ARG A N 1
ATOM 938 C CA . ARG A 1 121 ? -15.094 16.893 15.642 1.00 89.25 121 ARG A CA 1
ATOM 939 C C . ARG A 1 121 ? -13.985 17.920 15.851 1.00 89.25 121 ARG A C 1
ATOM 941 O O . ARG A 1 121 ? -14.011 18.673 16.818 1.00 89.25 121 ARG A O 1
ATOM 948 N N . SER A 1 122 ? -13.003 17.891 14.963 1.00 84.06 122 SER A N 1
ATOM 949 C CA . SER A 1 122 ? -11.921 18.863 14.868 1.00 84.06 122 SER A CA 1
ATOM 950 C C . SER A 1 122 ? -12.331 20.025 13.957 1.00 84.06 122 SER A C 1
ATOM 952 O O . SER A 1 122 ? -13.389 20.004 13.320 1.00 84.06 122 SER A O 1
ATOM 954 N N . GLU A 1 123 ? -11.491 21.051 13.900 1.00 77.31 123 GLU A N 1
ATOM 955 C CA . GLU A 1 123 ? -11.716 22.240 13.086 1.00 77.31 123 GLU A CA 1
ATOM 956 C C . GLU A 1 123 ? -11.784 21.875 11.587 1.00 77.31 123 GLU A C 1
ATOM 958 O O . GLU A 1 123 ? -11.013 21.046 11.091 1.00 77.31 123 GLU A O 1
ATOM 963 N N . GLY A 1 124 ? -12.745 22.455 10.860 1.00 79.38 124 GLY A N 1
ATOM 964 C CA . GLY A 1 124 ? -12.927 22.214 9.421 1.00 79.38 124 GLY A CA 1
ATOM 965 C C . GLY A 1 124 ? -13.619 20.896 9.042 1.00 79.38 124 GLY A C 1
ATOM 966 O O . GLY A 1 124 ? -13.258 20.295 8.031 1.00 79.38 124 GLY A O 1
ATOM 967 N N . ASP A 1 125 ? -14.595 20.431 9.831 1.00 85.25 125 ASP A N 1
ATOM 968 C CA . ASP A 1 125 ? -15.417 19.233 9.548 1.00 85.25 125 ASP A CA 1
ATOM 969 C C . ASP A 1 125 ? -14.639 17.919 9.440 1.00 85.25 125 ASP A C 1
ATOM 971 O O . ASP A 1 125 ? -15.054 16.955 8.783 1.00 85.25 125 ASP A O 1
ATOM 975 N N . ARG A 1 126 ? -13.501 17.867 10.129 1.00 89.00 126 ARG A N 1
ATOM 976 C CA . ARG A 1 126 ? -12.678 16.668 10.234 1.00 89.00 126 ARG A CA 1
ATOM 977 C C . ARG A 1 126 ? -12.971 15.942 11.534 1.00 89.00 126 ARG A C 1
ATOM 979 O O . ARG A 1 126 ? -13.228 16.552 12.566 1.00 89.00 126 ARG A O 1
ATOM 986 N N . TRP A 1 127 ? -12.910 14.626 11.482 1.00 91.50 127 TRP A N 1
ATOM 987 C CA . TRP A 1 127 ? -13.215 13.735 12.585 1.00 91.50 127 TRP A CA 1
ATOM 988 C C . TRP A 1 127 ? -11.940 13.061 13.063 1.00 91.50 127 TRP A C 1
ATOM 990 O O . TRP A 1 127 ? -11.129 12.621 12.251 1.00 91.50 127 TRP A O 1
ATOM 1000 N N . ALA A 1 128 ? -11.773 12.993 14.377 1.00 89.19 128 ALA A N 1
ATOM 1001 C CA . ALA A 1 128 ? -10.682 12.308 15.052 1.00 89.19 128 ALA A CA 1
ATOM 1002 C C . ALA A 1 128 ? -11.243 11.178 15.920 1.00 89.19 128 ALA A C 1
ATOM 1004 O O . ALA A 1 128 ? -12.375 11.273 16.409 1.00 89.19 128 ALA A O 1
ATOM 1005 N N . ALA A 1 129 ? -10.450 10.133 16.159 1.00 85.50 129 ALA A N 1
ATOM 1006 C CA . ALA A 1 129 ? -10.764 9.186 17.223 1.00 85.50 129 ALA A CA 1
ATOM 1007 C C . ALA A 1 129 ? -10.787 9.943 18.561 1.00 85.50 129 ALA A C 1
ATOM 1009 O O . ALA A 1 129 ? -9.865 10.702 18.866 1.00 85.50 129 ALA A O 1
ATOM 1010 N N . GLY A 1 130 ? -11.862 9.790 19.333 1.00 73.50 130 GLY A N 1
ATOM 1011 C CA . GLY A 1 130 ? -11.924 10.363 20.669 1.00 73.50 130 GLY A CA 1
ATOM 1012 C C . GLY A 1 130 ? -10.955 9.629 21.587 1.00 73.50 130 GLY A C 1
ATOM 1013 O O . GLY A 1 130 ? -10.824 8.412 21.499 1.00 73.50 130 GLY A O 1
ATOM 1014 N N . ALA A 1 131 ? -10.318 10.349 22.510 1.00 58.06 131 ALA A N 1
ATOM 1015 C CA . ALA A 1 131 ? -9.507 9.763 23.582 1.00 58.06 131 ALA A CA 1
ATOM 1016 C C . ALA A 1 131 ? -10.353 9.009 24.635 1.00 58.06 131 ALA A C 1
ATOM 1018 O O . ALA A 1 131 ? -9.890 8.764 25.747 1.00 58.06 131 ALA A O 1
ATOM 1019 N N . ALA A 1 132 ? -11.603 8.670 24.304 1.00 46.28 132 ALA A N 1
ATOM 1020 C CA . ALA A 1 132 ? -12.473 7.863 25.133 1.00 46.28 132 ALA A CA 1
ATOM 1021 C C . ALA A 1 132 ? -11.974 6.421 25.087 1.00 46.28 132 ALA A C 1
ATOM 1023 O O . ALA A 1 132 ? -12.317 5.650 24.195 1.00 46.28 132 ALA A O 1
ATOM 1024 N N . ASP A 1 133 ? -11.092 6.143 26.040 1.00 41.19 133 ASP A N 1
ATOM 1025 C CA . ASP A 1 133 ? -10.950 4.891 26.756 1.00 41.19 133 ASP A CA 1
ATOM 1026 C C . ASP A 1 133 ? -11.235 3.654 25.892 1.00 41.19 133 ASP A C 1
ATOM 1028 O O . ASP A 1 133 ? -12.368 3.198 25.714 1.00 41.19 133 ASP A O 1
ATOM 1032 N N . VAL A 1 134 ? -10.155 3.044 25.403 1.00 42.66 134 VAL A N 1
ATOM 1033 C CA . VAL A 1 134 ? -10.136 1.667 24.887 1.00 42.66 134 VAL A CA 1
ATOM 1034 C C . VAL A 1 134 ? -10.367 0.680 26.058 1.00 42.66 134 VAL A C 1
ATOM 1036 O O . VAL A 1 134 ? -9.753 -0.375 26.154 1.00 42.66 134 VAL A O 1
ATOM 1039 N N . THR A 1 135 ? -11.285 0.998 26.973 1.00 37.94 135 THR A N 1
ATOM 1040 C CA . THR A 1 135 ? -11.807 0.146 28.046 1.00 37.94 135 THR A CA 1
ATOM 1041 C C . THR A 1 135 ? -13.138 -0.462 27.603 1.00 37.94 135 THR A C 1
ATOM 1043 O O . THR A 1 135 ? -14.153 -0.460 28.293 1.00 37.94 135 THR A O 1
ATOM 1046 N N . HIS A 1 136 ? -13.135 -1.065 26.417 1.00 43.00 136 HIS A N 1
ATOM 1047 C CA . HIS A 1 136 ? -14.051 -2.170 26.139 1.00 43.00 136 HIS A CA 1
ATOM 1048 C C . HIS A 1 136 ? -13.279 -3.406 25.684 1.00 43.00 136 HIS A C 1
ATOM 1050 O O . HIS A 1 136 ? -13.639 -4.092 24.732 1.00 43.00 136 HIS A O 1
ATOM 1056 N N . VAL A 1 137 ? -12.195 -3.693 26.407 1.00 36.84 137 VAL A N 1
ATOM 1057 C CA . VAL A 1 137 ?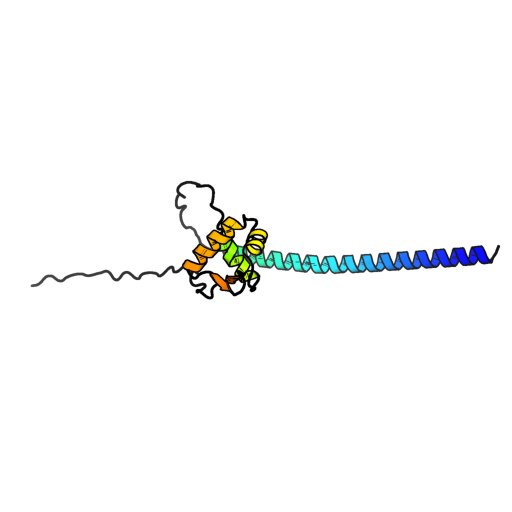 -11.687 -5.054 26.545 1.00 36.84 137 VAL A CA 1
ATOM 1058 C C . VAL A 1 137 ? -12.517 -5.700 27.650 1.00 36.84 137 VAL A C 1
ATOM 1060 O O . VAL A 1 137 ? -12.321 -5.407 28.823 1.00 36.84 137 VAL A O 1
ATOM 1063 N N . ASN A 1 138 ? -13.518 -6.483 27.244 1.00 36.44 138 ASN A N 1
ATOM 1064 C CA . ASN A 1 138 ? -14.229 -7.501 28.024 1.00 36.44 138 ASN A CA 1
ATOM 1065 C C . ASN A 1 138 ? -14.023 -7.453 29.548 1.00 36.44 138 ASN A C 1
ATOM 1067 O O . ASN A 1 138 ? -13.223 -8.196 30.114 1.00 36.44 138 ASN A O 1
ATOM 1071 N N . GLY A 1 139 ? -14.825 -6.633 30.224 1.00 31.45 139 GLY A N 1
ATOM 1072 C CA . GLY A 1 139 ? -15.028 -6.746 31.660 1.00 31.45 139 GLY A CA 1
ATOM 1073 C C . GLY A 1 139 ? -15.839 -7.999 31.987 1.00 31.45 139 GLY A C 1
ATOM 1074 O O . GLY A 1 139 ? -17.026 -7.903 32.284 1.00 31.45 139 GLY A O 1
ATOM 1075 N N . HIS A 1 140 ? -15.202 -9.172 32.003 1.00 36.25 140 HIS A N 1
ATOM 1076 C CA . HIS A 1 140 ? -15.623 -10.243 32.907 1.00 36.25 140 HIS A CA 1
ATOM 1077 C C . HIS A 1 140 ? -15.235 -9.824 34.328 1.00 36.25 140 HIS A C 1
ATOM 1079 O O . HIS A 1 140 ? -14.315 -10.356 34.942 1.00 36.25 140 HIS A O 1
ATOM 1085 N N . ALA A 1 141 ? -15.943 -8.822 34.852 1.00 34.75 141 ALA A N 1
ATOM 1086 C CA . ALA A 1 141 ? -15.992 -8.591 36.279 1.00 34.75 141 ALA A CA 1
ATOM 1087 C C . ALA A 1 141 ? -16.723 -9.796 36.874 1.00 34.75 141 ALA A C 1
ATOM 1089 O O . ALA A 1 141 ? -17.953 -9.880 36.843 1.00 34.75 141 ALA A O 1
ATOM 1090 N N . VAL A 1 142 ? -15.949 -10.764 37.369 1.00 40.62 142 VAL A N 1
ATOM 1091 C CA . VAL A 1 142 ? -16.431 -11.761 38.319 1.00 40.62 142 VAL A CA 1
ATOM 1092 C C . VAL A 1 142 ? -16.948 -10.972 39.514 1.00 40.62 142 VAL A C 1
ATOM 1094 O O . VAL A 1 142 ? -16.208 -10.550 40.398 1.00 40.62 142 VAL A O 1
ATOM 1097 N N . LYS A 1 143 ? -18.252 -10.708 39.495 1.00 35.91 143 LYS A N 1
ATOM 1098 C CA . LYS A 1 143 ? -19.011 -10.286 40.657 1.00 35.91 143 LYS A CA 1
ATOM 1099 C C . LYS A 1 143 ? -18.949 -11.474 41.613 1.00 35.91 143 LYS A C 1
ATOM 1101 O O . LYS A 1 143 ? -19.726 -12.414 41.472 1.00 35.91 143 LYS A O 1
ATOM 1106 N N . ALA A 1 144 ? -17.987 -11.462 42.535 1.00 37.19 144 ALA A N 1
ATOM 1107 C CA . ALA A 1 144 ? -18.012 -12.320 43.709 1.00 37.19 144 ALA A CA 1
ATOM 1108 C C . ALA A 1 144 ? -19.268 -11.932 44.500 1.00 37.19 144 ALA A C 1
ATOM 1110 O O . ALA A 1 144 ? -19.290 -10.971 45.269 1.00 37.19 144 ALA A O 1
ATOM 1111 N N . GLY A 1 145 ? -20.367 -12.612 44.179 1.00 33.12 145 GLY A N 1
ATOM 1112 C CA . GLY A 1 145 ? -21.618 -12.538 44.900 1.00 33.12 145 GLY A CA 1
ATOM 1113 C C . GLY A 1 145 ? -21.384 -13.104 46.285 1.00 33.12 145 GLY A C 1
ATOM 1114 O O . GLY A 1 145 ? -21.317 -14.315 46.466 1.00 33.12 145 GLY A O 1
ATOM 1115 N N . ASN A 1 146 ? -21.238 -12.196 47.240 1.00 39.38 146 ASN A N 1
ATOM 1116 C CA . ASN A 1 146 ? -21.398 -12.471 48.651 1.00 39.38 146 ASN A CA 1
ATOM 1117 C C . ASN A 1 146 ? -22.791 -13.079 48.861 1.00 39.38 146 ASN A C 1
ATOM 1119 O O . ASN A 1 146 ? -23.798 -12.463 48.509 1.00 39.38 146 ASN A O 1
ATOM 1123 N N . GLY A 1 147 ? -22.840 -14.280 49.425 1.00 34.50 147 GLY A N 1
ATOM 1124 C CA . GLY A 1 147 ? -24.084 -14.958 49.741 1.00 34.50 147 GLY A CA 1
ATOM 1125 C C . GLY A 1 147 ? -23.824 -16.209 50.558 1.00 34.50 147 GLY A C 1
ATOM 1126 O O . GLY A 1 147 ? -23.749 -17.294 50.000 1.00 34.50 147 GLY A O 1
ATOM 1127 N N . ASN A 1 148 ? -23.723 -16.062 51.878 1.00 35.94 148 ASN A N 1
ATOM 1128 C CA . ASN A 1 148 ? -24.550 -16.914 52.722 1.00 35.94 148 ASN A CA 1
ATOM 1129 C C . ASN A 1 148 ? -24.811 -16.260 54.079 1.00 35.94 148 ASN A C 1
ATOM 1131 O O . ASN A 1 148 ? -24.004 -16.306 55.004 1.00 35.94 148 ASN A O 1
ATOM 1135 N N . SER A 1 149 ? -25.987 -15.649 54.168 1.00 38.53 149 SER A N 1
ATOM 1136 C CA . SER A 1 149 ? -26.694 -15.433 55.418 1.00 38.53 149 SER A CA 1
ATOM 1137 C C . SER A 1 149 ? -27.233 -16.789 55.880 1.00 38.53 149 SER A C 1
ATOM 1139 O O . SER A 1 149 ? -28.190 -17.297 55.303 1.00 38.53 149 SER A O 1
ATOM 1141 N N . ALA A 1 150 ? -26.629 -17.373 56.910 1.00 40.34 150 ALA A N 1
ATOM 1142 C CA . ALA A 1 150 ? -27.313 -18.332 57.768 1.00 40.34 150 ALA A CA 1
ATOM 1143 C C . ALA A 1 150 ? -27.677 -17.583 59.055 1.00 40.34 150 ALA A C 1
ATOM 1145 O O . ALA A 1 150 ? -26.799 -17.172 59.811 1.00 40.34 150 ALA A O 1
ATOM 1146 N N . ALA A 1 151 ? -28.970 -17.316 59.226 1.00 47.81 151 ALA A N 1
ATOM 1147 C CA . ALA A 1 151 ? -29.540 -16.730 60.432 1.00 47.81 151 ALA A CA 1
ATOM 1148 C C . ALA A 1 151 ? -29.508 -17.740 61.603 1.00 47.81 151 ALA A C 1
ATOM 1150 O O . ALA A 1 151 ? -29.513 -18.949 61.352 1.00 47.81 151 ALA A O 1
ATOM 1151 N N . PRO A 1 152 ? -29.490 -17.270 62.864 1.00 52.22 152 PRO A N 1
ATOM 1152 C CA . PRO A 1 152 ? -29.494 -18.124 64.047 1.00 52.22 152 PRO A CA 1
ATOM 1153 C C . PRO A 1 152 ? -30.925 -18.551 64.422 1.00 52.22 152 PRO A C 1
ATOM 1155 O O . PRO A 1 152 ? -31.879 -17.844 64.090 1.00 52.22 152 PRO A O 1
ATOM 1158 N N . PRO A 1 153 ? -31.090 -19.650 65.172 1.00 55.41 153 PRO A N 1
ATOM 1159 C CA . PRO A 1 153 ? -32.213 -19.792 66.089 1.00 55.41 153 PRO A CA 1
ATOM 1160 C C . PRO A 1 153 ? -31.763 -19.652 67.552 1.00 55.41 153 PRO A C 1
ATOM 1162 O O . PRO A 1 153 ? -30.804 -20.290 67.983 1.00 55.41 153 PRO A O 1
ATOM 1165 N N . ASP A 1 154 ? -32.492 -18.810 68.284 1.00 46.56 154 ASP A N 1
ATOM 1166 C CA . ASP A 1 154 ? -32.465 -18.665 69.740 1.00 46.56 154 ASP A CA 1
ATOM 1167 C C . ASP A 1 154 ? -32.814 -19.983 70.458 1.00 46.56 154 ASP A C 1
ATOM 1169 O O . ASP A 1 154 ? -33.802 -20.633 70.098 1.00 46.56 154 ASP A O 1
ATOM 1173 N N . ALA A 1 155 ? -32.041 -20.318 71.498 1.00 42.22 155 ALA A N 1
ATOM 1174 C CA . ALA A 1 155 ? -32.471 -20.923 72.769 1.00 42.22 155 ALA A CA 1
ATOM 1175 C C . ALA A 1 155 ? -31.292 -20.957 73.755 1.00 42.22 155 ALA A C 1
ATOM 1177 O O . ALA A 1 155 ? -30.242 -21.539 73.398 1.00 42.22 155 ALA A O 1
#

Secondary structure (DSSP, 8-state):
-HHHHHHHHHHHHHHHHHHHHHHHHHHHHHHHHHHHHHHHHHHHH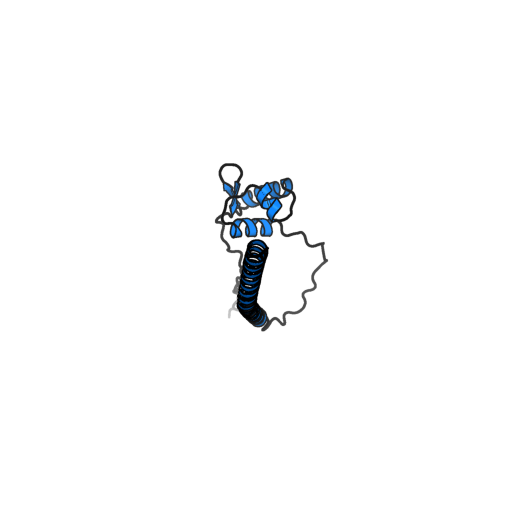HHHHHHHHTTS------------------HHHHHHHHHHHH-S-EEHHHHHHHTT--HHHHHHHHHHHHHTTSEEEETTTEEEE-------S------------------

Foldseek 3Di:
DVVVVVVVVVVVVVVVVVVVVVVVVVVVVVVVVVVVVVVVVVVVVVVVVVVVVVPPDDPDDDDPDPDPDPDDDPLLVQLLCVLVVVVDWAALVRSCVSSVHDSVVSVVSQVVCVVVQQWDQDPPRTIHGGPPDPPPPDPPPPPPDDDDDDDDDDD